Protein AF-D8FKS2-F1 (afdb_monomer_lite)

Radius of gyration: 13.26 Å; chains: 1; bounding box: 39×28×37 Å

Secondary structure (DSSP, 8-state):
--EEEEEEETTEEEEEEE-SS-EEEEEEEGGGTEEEEEETTEEEEEEEE-TT-SSS-EEEEESSGGGHHHHHHHHHHHHHHHHHHHHTT-

Structure (mmCIF, N/CA/C/O backbone):
data_AF-D8FKS2-F1
#
_entry.id   AF-D8FKS2-F1
#
loop_
_atom_site.group_PDB
_atom_site.id
_atom_site.type_symbol
_atom_site.label_atom_id
_atom_site.label_alt_id
_atom_site.label_comp_id
_atom_site.label_asym_id
_atom_site.label_entity_id
_atom_site.label_seq_id
_atom_site.pdbx_PDB_ins_code
_atom_site.Cartn_x
_atom_site.Cartn_y
_atom_site.Cartn_z
_atom_site.occupancy
_atom_site.B_iso_or_equiv
_atom_site.auth_seq_id
_atom_site.auth_comp_id
_atom_site.auth_asym_id
_atom_site.auth_atom_id
_atom_site.pdbx_PDB_model_num
ATOM 1 N N . LEU A 1 1 ? -5.475 1.545 -21.135 1.00 53.41 1 LEU A N 1
ATOM 2 C CA . LEU A 1 1 ? -4.162 2.181 -20.899 1.00 53.41 1 LEU A CA 1
ATOM 3 C C . LEU A 1 1 ? -4.055 2.339 -19.391 1.00 53.41 1 LEU A C 1
ATOM 5 O O . LEU A 1 1 ? -5.050 2.753 -18.810 1.00 53.41 1 LEU A O 1
ATOM 9 N N . ILE A 1 2 ? -2.956 1.910 -18.779 1.00 64.50 2 ILE A N 1
ATOM 10 C CA . ILE A 1 2 ? -2.705 2.118 -17.347 1.00 64.50 2 ILE A CA 1
ATOM 11 C C . ILE A 1 2 ? -1.633 3.198 -17.275 1.00 64.50 2 ILE A C 1
ATOM 13 O O . ILE A 1 2 ? -0.594 3.051 -17.921 1.00 64.50 2 ILE A O 1
ATOM 17 N N . GLU A 1 3 ? -1.903 4.283 -16.561 1.00 71.62 3 GLU A N 1
ATOM 18 C CA . GLU A 1 3 ? -0.925 5.339 -16.313 1.00 71.62 3 GLU A CA 1
ATOM 19 C C . GLU A 1 3 ? -0.452 5.232 -14.866 1.00 71.62 3 GLU A C 1
ATOM 21 O O . GLU A 1 3 ? -1.258 5.182 -13.942 1.00 71.62 3 GLU A O 1
ATOM 26 N N . ILE A 1 4 ? 0.866 5.164 -14.684 1.00 70.62 4 ILE A N 1
ATOM 27 C CA . ILE A 1 4 ? 1.511 5.150 -13.373 1.00 70.62 4 ILE A CA 1
ATOM 28 C C . ILE A 1 4 ? 2.287 6.455 -13.243 1.00 70.62 4 ILE A C 1
ATOM 30 O O . ILE A 1 4 ? 3.093 6.792 -14.114 1.00 70.62 4 ILE A O 1
ATOM 34 N N . LYS A 1 5 ? 2.051 7.191 -12.161 1.00 75.25 5 LYS A N 1
ATOM 35 C CA . LYS A 1 5 ? 2.713 8.460 -11.876 1.00 75.25 5 LYS A CA 1
ATOM 36 C C . LYS A 1 5 ? 3.281 8.452 -10.464 1.00 75.25 5 LYS A C 1
ATOM 38 O O . LYS A 1 5 ? 2.557 8.370 -9.475 1.00 75.25 5 LYS A O 1
ATOM 43 N N . GLU A 1 6 ? 4.599 8.575 -10.380 1.00 71.12 6 GLU A N 1
ATOM 44 C CA . GLU A 1 6 ? 5.316 8.692 -9.114 1.00 71.12 6 GLU A CA 1
ATOM 45 C C . GLU A 1 6 ? 5.456 10.156 -8.702 1.00 71.12 6 GLU A C 1
ATOM 47 O O . GLU A 1 6 ? 5.994 10.983 -9.442 1.00 71.12 6 GLU A O 1
ATOM 52 N N . ASN A 1 7 ? 5.020 10.475 -7.485 1.00 68.12 7 ASN A N 1
ATOM 53 C CA . ASN A 1 7 ? 5.235 11.782 -6.881 1.00 68.12 7 ASN A CA 1
ATOM 54 C C . ASN A 1 7 ? 6.269 11.659 -5.752 1.00 68.12 7 ASN A C 1
ATOM 56 O O . ASN A 1 7 ? 6.046 11.002 -4.732 1.00 68.12 7 ASN A O 1
ATOM 60 N N . PHE A 1 8 ? 7.403 12.340 -5.917 1.00 5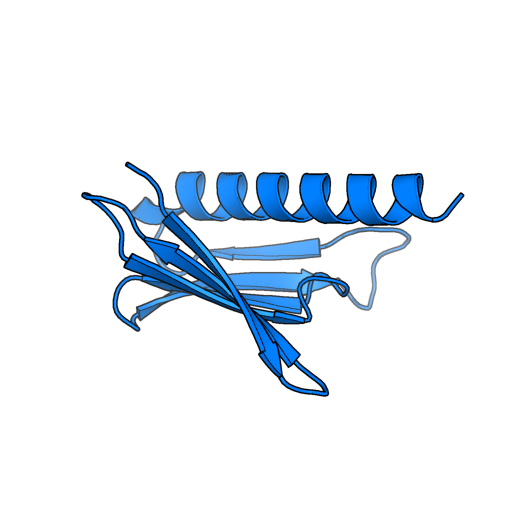5.06 8 PHE A N 1
ATOM 61 C CA . PHE A 1 8 ? 8.455 12.438 -4.908 1.00 55.06 8 PHE A CA 1
ATOM 62 C C . PHE A 1 8 ? 8.246 13.702 -4.067 1.00 55.06 8 PHE A C 1
ATOM 64 O O . PHE A 1 8 ? 8.735 14.778 -4.413 1.00 55.06 8 PHE A O 1
ATOM 71 N N . ALA A 1 9 ? 7.533 13.600 -2.943 1.00 55.69 9 ALA A N 1
ATOM 72 C CA . ALA A 1 9 ? 7.633 14.618 -1.901 1.00 55.69 9 ALA A CA 1
ATOM 73 C C . ALA A 1 9 ? 8.831 14.272 -1.004 1.00 55.69 9 ALA A C 1
ATOM 75 O O . ALA A 1 9 ? 9.052 13.105 -0.698 1.00 55.69 9 ALA A O 1
ATOM 76 N N . PHE A 1 10 ? 9.589 15.279 -0.559 1.00 46.12 10 PHE A N 1
ATOM 77 C CA . PHE A 1 10 ? 10.900 15.195 0.121 1.00 46.12 10 PHE A CA 1
ATOM 78 C C . PHE A 1 10 ? 11.016 14.206 1.314 1.00 46.12 10 PHE A C 1
ATOM 80 O O . PHE A 1 10 ? 12.119 13.978 1.795 1.00 46.12 10 PHE A O 1
ATOM 87 N N . PHE A 1 11 ? 9.909 13.619 1.786 1.00 52.56 11 PHE A N 1
ATOM 88 C CA . PHE A 1 11 ? 9.852 12.576 2.822 1.00 52.56 11 PHE A CA 1
ATOM 89 C C . PHE A 1 11 ? 8.753 11.508 2.611 1.00 52.56 11 PHE A C 1
ATOM 91 O O . PHE A 1 11 ? 8.614 10.621 3.448 1.00 52.56 11 PHE A O 1
ATOM 98 N N . LYS A 1 12 ? 7.944 11.582 1.544 1.00 54.97 12 LYS A N 1
ATOM 99 C CA . LYS A 1 12 ? 6.846 10.637 1.267 1.00 54.97 12 LYS A CA 1
ATOM 100 C C . LYS A 1 12 ? 6.759 10.396 -0.238 1.00 54.97 12 LYS A C 1
ATOM 102 O O . LYS A 1 12 ? 6.529 11.341 -0.991 1.00 54.97 12 LYS A O 1
ATOM 107 N N . LYS A 1 13 ? 6.959 9.151 -0.667 1.00 65.12 13 LYS A N 1
ATOM 108 C CA . LYS A 1 13 ? 6.804 8.740 -2.066 1.00 65.12 13 LYS A CA 1
ATOM 109 C C . LYS A 1 13 ? 5.362 8.242 -2.244 1.00 65.12 13 LYS A C 1
ATOM 111 O O . LYS A 1 13 ? 4.942 7.358 -1.510 1.00 65.12 13 LYS A O 1
ATOM 116 N N . SER A 1 14 ? 4.592 8.811 -3.167 1.00 67.69 14 SER A N 1
ATOM 117 C CA . SER A 1 14 ? 3.235 8.328 -3.479 1.00 67.69 14 SER A CA 1
ATOM 118 C C . SER A 1 14 ? 3.145 7.878 -4.932 1.00 67.69 14 SER A C 1
ATOM 120 O O . SER A 1 14 ? 3.836 8.430 -5.792 1.00 67.69 14 SER A O 1
ATOM 122 N N . LEU A 1 15 ? 2.297 6.888 -5.192 1.00 71.56 15 LEU A N 1
ATOM 123 C CA . LEU A 1 15 ? 2.112 6.282 -6.504 1.00 71.56 15 LEU A CA 1
ATOM 124 C C . LEU A 1 15 ? 0.644 6.440 -6.913 1.00 71.56 15 LEU A C 1
ATOM 126 O O . LEU A 1 15 ? -0.247 5.895 -6.270 1.00 71.56 15 LEU A O 1
ATOM 130 N N . GLU A 1 16 ? 0.396 7.205 -7.968 1.00 73.31 16 GLU A N 1
ATOM 131 C CA . GLU A 1 16 ? -0.924 7.344 -8.588 1.00 73.31 16 GLU A CA 1
ATOM 132 C C . GLU A 1 16 ? -1.013 6.339 -9.746 1.00 73.31 16 GLU A C 1
ATOM 134 O O . GLU A 1 16 ? -0.150 6.337 -10.625 1.00 73.31 16 GLU A O 1
ATOM 139 N N . ILE A 1 17 ? -2.029 5.473 -9.743 1.00 76.06 17 ILE A N 1
ATOM 140 C CA . ILE A 1 17 ? -2.280 4.472 -10.787 1.00 76.06 17 ILE A CA 1
ATOM 141 C C . ILE A 1 17 ? -3.698 4.676 -11.317 1.00 76.06 17 ILE A C 1
ATOM 143 O O . ILE A 1 17 ? -4.671 4.395 -10.624 1.00 76.06 17 ILE A O 1
ATOM 147 N N . SER A 1 18 ? -3.834 5.094 -12.571 1.00 72.62 18 SER A N 1
ATOM 148 C CA . SER A 1 18 ? -5.142 5.305 -13.195 1.00 72.62 18 SER A CA 1
ATOM 149 C C . SER A 1 18 ? -5.373 4.362 -14.378 1.00 72.62 18 SER A C 1
ATOM 151 O O . SER A 1 18 ? -4.465 4.002 -15.133 1.00 72.62 18 SER A O 1
ATOM 153 N N . SER A 1 19 ? -6.620 3.917 -14.529 1.00 73.38 19 SER A N 1
ATOM 154 C CA . SER A 1 19 ? -7.085 3.048 -15.612 1.00 73.38 19 SER A CA 1
ATOM 155 C C . SER A 1 19 ? -8.537 3.378 -15.984 1.00 73.38 19 SER A C 1
ATOM 157 O O . SER A 1 19 ? -9.167 4.229 -15.366 1.00 73.38 19 SER A O 1
ATOM 159 N N . ALA A 1 20 ? -9.088 2.710 -17.003 1.00 75.44 20 ALA A N 1
ATOM 160 C CA . ALA A 1 20 ? -10.483 2.921 -17.404 1.00 75.44 20 ALA A CA 1
ATOM 161 C C . ALA A 1 20 ? -11.497 2.488 -16.326 1.00 75.44 20 ALA A C 1
ATOM 163 O O . ALA A 1 20 ? -12.595 3.037 -16.280 1.00 75.44 20 ALA A O 1
ATOM 164 N N . ASP A 1 21 ? -11.117 1.529 -15.478 1.00 77.00 21 ASP A N 1
ATOM 165 C CA . ASP A 1 21 ? -12.011 0.880 -14.514 1.00 77.00 21 ASP A CA 1
ATOM 166 C C . ASP A 1 21 ? -11.727 1.294 -13.058 1.00 77.00 21 ASP A C 1
ATOM 168 O O . ASP A 1 21 ? -12.581 1.124 -12.189 1.00 77.00 21 ASP A O 1
ATOM 172 N N . PHE A 1 22 ? -10.545 1.859 -12.786 1.00 78.38 22 PHE A N 1
ATOM 173 C CA . PHE A 1 22 ? -10.091 2.221 -11.441 1.00 78.38 22 PHE A CA 1
ATOM 174 C C . PHE A 1 22 ? -9.260 3.504 -11.443 1.00 78.38 22 PHE A C 1
ATOM 176 O O . PHE A 1 22 ? -8.406 3.682 -12.317 1.00 78.38 22 PHE A O 1
ATOM 183 N N . ASP A 1 23 ? -9.463 4.336 -10.420 1.00 86.62 23 ASP A N 1
ATOM 184 C CA . ASP A 1 23 ? -8.639 5.509 -10.117 1.00 86.62 23 ASP A CA 1
ATOM 185 C C . ASP A 1 23 ? -7.974 5.289 -8.757 1.00 86.62 23 ASP A C 1
ATOM 187 O O . ASP A 1 23 ? -8.567 5.557 -7.705 1.00 86.62 23 ASP A O 1
ATOM 191 N N . LEU A 1 24 ? -6.789 4.675 -8.790 1.00 87.25 24 LEU A N 1
ATOM 192 C CA . LEU A 1 24 ? -6.099 4.177 -7.611 1.00 87.25 24 LEU A CA 1
ATOM 193 C C . LEU A 1 24 ? -5.022 5.151 -7.154 1.00 87.25 24 LEU A C 1
ATOM 195 O O . LEU A 1 24 ? -4.166 5.591 -7.919 1.00 87.25 24 LEU A O 1
ATOM 199 N N . ASP A 1 25 ? -5.023 5.428 -5.862 1.00 86.62 25 ASP A N 1
ATOM 200 C CA . ASP A 1 25 ? -4.053 6.309 -5.232 1.00 86.62 25 ASP A CA 1
ATOM 201 C C . ASP A 1 25 ? -3.394 5.560 -4.076 1.00 86.62 25 ASP A C 1
ATOM 203 O O . ASP A 1 25 ? -4.047 5.168 -3.106 1.00 86.62 25 ASP A O 1
ATOM 207 N N . VAL A 1 26 ? -2.094 5.308 -4.211 1.00 86.69 26 VAL A N 1
ATOM 208 C CA . VAL A 1 26 ? -1.284 4.609 -3.219 1.00 86.69 26 VAL A CA 1
ATOM 209 C C . VAL A 1 26 ? -0.462 5.639 -2.452 1.00 86.69 26 VAL A C 1
ATOM 211 O O . VAL A 1 26 ? 0.489 6.243 -2.961 1.00 86.69 26 VAL A O 1
ATOM 214 N N . LYS A 1 27 ? -0.820 5.828 -1.181 1.00 85.75 27 LYS A N 1
ATOM 215 C CA . LYS A 1 27 ? -0.220 6.830 -0.292 1.00 85.75 27 LYS A CA 1
ATOM 216 C C . LYS A 1 27 ? 0.489 6.165 0.875 1.00 85.75 27 LYS A C 1
ATOM 218 O O . LYS A 1 27 ? -0.120 5.393 1.608 1.00 85.75 27 LYS A O 1
ATOM 223 N N . GLY A 1 28 ? 1.735 6.549 1.131 1.00 81.31 28 GLY A N 1
ATOM 224 C CA . GLY A 1 28 ? 2.476 6.085 2.303 1.00 81.31 28 GLY A CA 1
ATOM 225 C C . GLY A 1 28 ? 3.972 6.033 2.058 1.00 81.31 28 GLY A C 1
ATOM 226 O O . GLY A 1 28 ? 4.492 6.779 1.235 1.00 81.31 28 GLY A O 1
ATOM 227 N N . ASP A 1 29 ? 4.653 5.173 2.800 1.00 78.25 29 ASP A N 1
ATOM 228 C CA . ASP A 1 29 ? 6.021 4.768 2.518 1.00 78.25 29 ASP A CA 1
ATOM 229 C C . ASP A 1 29 ? 6.005 3.341 1.966 1.00 78.25 29 ASP A C 1
ATOM 231 O O . ASP A 1 29 ? 6.031 2.359 2.714 1.00 78.25 29 ASP A O 1
ATOM 235 N N . TYR A 1 30 ? 5.934 3.229 0.639 1.00 73.44 30 TYR A N 1
ATOM 236 C CA . TYR A 1 30 ? 5.952 1.925 -0.011 1.00 73.44 30 TYR A CA 1
ATOM 237 C C . TYR A 1 30 ? 7.293 1.201 0.188 1.00 73.44 30 TYR A C 1
ATOM 239 O O . TYR A 1 30 ? 7.275 -0.015 0.312 1.00 73.44 30 TYR A O 1
ATOM 247 N N . LEU A 1 31 ? 8.423 1.913 0.352 1.00 70.75 31 LEU A N 1
ATOM 248 C CA . LEU A 1 31 ? 9.734 1.300 0.647 1.00 70.75 31 LEU A CA 1
ATOM 249 C C . LEU A 1 31 ? 9.734 0.531 1.970 1.00 70.75 31 LEU A C 1
ATOM 251 O O . LEU A 1 31 ? 10.424 -0.476 2.106 1.00 70.75 31 LEU A O 1
ATOM 255 N N . SER A 1 32 ? 8.962 1.007 2.945 1.00 72.62 32 SER A N 1
ATOM 256 C CA . SER A 1 32 ? 8.807 0.351 4.245 1.00 72.62 32 SER A CA 1
ATOM 257 C C . SER A 1 32 ? 7.609 -0.605 4.296 1.00 72.62 32 SER A C 1
ATOM 259 O O . SER A 1 32 ? 7.280 -1.084 5.384 1.00 72.62 32 SER A O 1
ATOM 261 N N . LEU A 1 33 ? 6.945 -0.866 3.158 1.00 78.81 33 LEU A N 1
ATOM 262 C CA . LEU A 1 33 ? 5.677 -1.602 3.074 1.00 78.81 33 LEU A CA 1
ATOM 263 C C . LEU A 1 33 ? 4.637 -1.062 4.071 1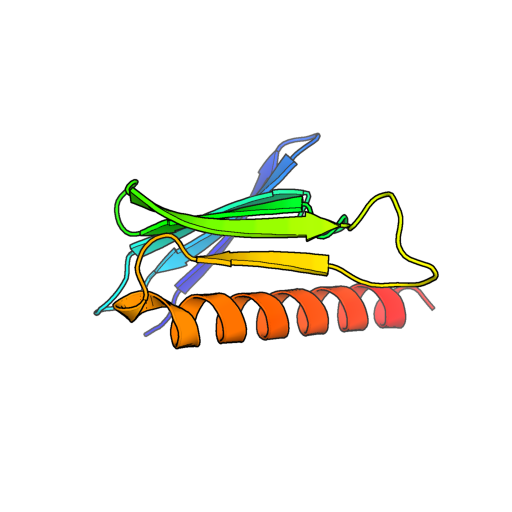.00 78.81 33 LEU A C 1
ATOM 265 O O . LEU A 1 33 ? 3.977 -1.812 4.789 1.00 78.81 33 LEU A O 1
ATOM 269 N N . ASN A 1 34 ? 4.543 0.267 4.161 1.00 84.62 34 ASN A N 1
ATOM 270 C CA . ASN A 1 34 ? 3.584 0.968 5.006 1.00 84.62 34 ASN A CA 1
ATOM 271 C C . ASN A 1 34 ? 2.789 1.963 4.155 1.00 84.62 34 ASN A C 1
ATOM 273 O O . ASN A 1 34 ? 3.144 3.140 4.038 1.00 84.62 34 ASN A O 1
ATOM 277 N N . PHE A 1 35 ? 1.737 1.478 3.498 1.00 87.38 35 PHE A N 1
ATOM 278 C CA . PHE A 1 35 ? 0.962 2.274 2.553 1.00 87.38 35 PHE A CA 1
ATOM 279 C C . PHE A 1 35 ? -0.522 1.922 2.547 1.00 87.38 35 PHE A C 1
ATOM 281 O O . PHE A 1 35 ? -0.949 0.847 2.957 1.00 87.38 35 PHE A O 1
ATOM 288 N N . LYS A 1 36 ? -1.316 2.873 2.063 1.00 91.25 36 LYS A N 1
ATOM 289 C CA . LYS A 1 36 ? -2.767 2.782 1.928 1.00 91.25 36 LYS A CA 1
ATOM 290 C C . LYS A 1 36 ? -3.149 2.898 0.465 1.00 91.25 36 LYS A C 1
ATOM 292 O O . LYS A 1 36 ? -2.549 3.693 -0.257 1.00 91.25 36 LYS A O 1
ATOM 297 N N . ILE A 1 37 ? -4.154 2.137 0.059 1.00 91.25 37 ILE A N 1
ATOM 298 C CA . ILE A 1 37 ? -4.677 2.098 -1.303 1.00 91.25 37 ILE A CA 1
ATOM 299 C C . ILE A 1 37 ? -6.080 2.693 -1.282 1.00 91.25 37 ILE A C 1
ATOM 301 O O . ILE A 1 37 ? -6.963 2.212 -0.565 1.00 91.25 37 ILE A O 1
ATOM 305 N N . PHE A 1 38 ? -6.279 3.728 -2.087 1.00 91.31 38 PHE A N 1
ATOM 306 C CA . PHE A 1 38 ? -7.563 4.384 -2.274 1.00 91.31 38 PHE A CA 1
ATOM 307 C C . PHE A 1 38 ? -8.084 4.132 -3.686 1.00 91.31 38 PHE A C 1
ATOM 309 O O . PHE A 1 38 ? -7.291 4.130 -4.618 1.00 91.31 38 PHE A O 1
ATOM 316 N N . ASN A 1 39 ? -9.397 3.974 -3.850 1.00 90.94 39 ASN A N 1
ATOM 317 C CA . ASN A 1 39 ? -10.082 4.048 -5.142 1.00 90.94 39 ASN A CA 1
ATOM 318 C C . ASN A 1 39 ? -11.080 5.206 -5.090 1.00 90.94 39 ASN A C 1
ATOM 320 O O . ASN A 1 39 ? -11.960 5.191 -4.235 1.00 90.94 39 ASN A O 1
ATOM 324 N N . ASN A 1 40 ? -10.960 6.216 -5.954 1.00 89.00 40 ASN A N 1
ATOM 325 C CA . ASN A 1 40 ? -11.824 7.410 -5.913 1.00 89.00 40 ASN A CA 1
ATOM 326 C C . ASN A 1 40 ? -11.931 8.065 -4.509 1.00 89.00 40 ASN A C 1
ATOM 328 O O . ASN A 1 40 ? -12.995 8.546 -4.122 1.00 89.00 40 ASN A O 1
ATOM 332 N N . ASN A 1 41 ? -10.830 8.095 -3.746 1.00 87.88 41 ASN A N 1
ATOM 333 C CA . ASN A 1 41 ? -10.728 8.512 -2.330 1.00 87.88 41 ASN A CA 1
ATOM 334 C C . ASN A 1 41 ? -11.300 7.554 -1.270 1.00 87.88 41 ASN A C 1
ATOM 336 O O . ASN A 1 41 ? -11.113 7.823 -0.080 1.00 87.88 41 ASN A O 1
ATOM 340 N N . ASP A 1 42 ? -11.921 6.440 -1.650 1.00 91.38 42 ASP A N 1
ATOM 341 C CA . ASP A 1 42 ? -12.357 5.420 -0.699 1.00 91.38 42 ASP A CA 1
ATOM 342 C C . ASP A 1 42 ? -11.186 4.507 -0.343 1.00 91.38 42 ASP A C 1
ATOM 344 O O . ASP A 1 42 ? -10.508 3.974 -1.219 1.00 91.38 42 ASP A O 1
ATOM 348 N N . LEU A 1 43 ? -10.926 4.332 0.952 1.00 92.81 43 LEU A N 1
ATOM 349 C CA . LEU A 1 43 ? -9.876 3.443 1.439 1.00 92.81 43 LEU A CA 1
ATOM 350 C C . LEU A 1 43 ? -10.297 1.985 1.212 1.00 92.81 43 LEU A C 1
ATOM 352 O O . LEU A 1 43 ? -11.192 1.488 1.893 1.00 92.81 43 LEU A O 1
ATOM 356 N N . ILE A 1 44 ? -9.636 1.305 0.276 1.00 94.50 44 ILE A N 1
ATOM 357 C CA . ILE A 1 44 ? -9.965 -0.080 -0.097 1.00 94.50 44 ILE A CA 1
ATOM 358 C C . ILE A 1 44 ? -8.982 -1.100 0.478 1.00 94.50 44 ILE A C 1
ATOM 360 O O . ILE A 1 44 ? -9.355 -2.258 0.681 1.00 94.50 44 ILE A O 1
ATOM 364 N N . GLY A 1 45 ? -7.759 -0.679 0.816 1.00 93.62 45 GLY A N 1
ATOM 365 C CA . GLY A 1 45 ? -6.798 -1.554 1.473 1.00 93.62 45 GLY A CA 1
ATOM 366 C C . GLY A 1 45 ? -5.632 -0.842 2.149 1.00 93.62 45 GLY A C 1
ATOM 367 O O . GLY A 1 45 ? -5.327 0.314 1.858 1.00 93.62 45 GLY A O 1
ATOM 368 N N . GLU A 1 46 ? -4.982 -1.555 3.060 1.00 93.00 46 GLU A N 1
ATOM 369 C CA . GLU A 1 46 ? -3.807 -1.112 3.811 1.00 93.00 46 GLU A CA 1
ATOM 370 C C . GLU A 1 46 ? -2.766 -2.227 3.861 1.00 93.00 46 GLU A C 1
ATOM 372 O O . GLU A 1 46 ? -3.107 -3.402 4.008 1.00 93.00 46 GLU A O 1
ATOM 377 N N . VAL A 1 47 ? -1.499 -1.840 3.744 1.00 89.44 47 VAL A N 1
ATOM 378 C CA . VAL A 1 47 ? -0.340 -2.716 3.892 1.00 89.44 47 VAL A CA 1
ATOM 379 C C . VAL A 1 47 ? 0.539 -2.142 4.983 1.00 89.44 47 VAL A C 1
ATOM 381 O O . VAL A 1 47 ? 0.956 -0.985 4.895 1.00 89.44 47 VAL A O 1
ATOM 384 N N . GLU A 1 48 ? 0.818 -2.943 6.007 1.00 88.06 48 GLU A N 1
ATOM 385 C CA . GLU A 1 48 ? 1.681 -2.551 7.115 1.00 88.06 48 GLU A CA 1
ATOM 386 C C . GLU A 1 48 ? 2.668 -3.668 7.465 1.00 88.06 48 GLU A C 1
ATOM 388 O O . GLU A 1 48 ? 2.308 -4.842 7.570 1.00 88.06 48 GLU A O 1
ATOM 393 N N . LYS A 1 49 ? 3.938 -3.313 7.690 1.00 77.69 49 LYS A N 1
ATOM 394 C CA . LYS A 1 49 ? 4.936 -4.253 8.210 1.00 77.69 49 LYS A CA 1
ATOM 395 C C . LYS A 1 49 ? 4.503 -4.766 9.583 1.00 77.69 49 LYS A C 1
ATOM 397 O O . LYS A 1 49 ? 4.192 -3.964 10.459 1.00 77.69 49 LYS A O 1
ATOM 402 N N . ALA A 1 50 ? 4.529 -6.078 9.805 1.00 75.56 50 ALA A N 1
ATOM 403 C CA . ALA A 1 50 ? 4.181 -6.643 11.103 1.00 75.56 50 ALA A CA 1
ATOM 404 C C . ALA A 1 50 ? 5.328 -6.409 12.108 1.00 75.56 50 ALA A C 1
ATOM 406 O O . ALA A 1 50 ? 6.436 -6.918 11.959 1.00 75.56 50 ALA A O 1
ATOM 407 N N . TRP A 1 51 ? 5.073 -5.641 13.172 1.00 57.47 51 TRP A N 1
ATOM 408 C CA . TRP A 1 51 ? 6.108 -5.214 14.134 1.00 57.47 51 TRP A CA 1
ATOM 409 C C . TRP A 1 51 ? 6.593 -6.355 15.054 1.00 57.47 51 TRP A C 1
ATOM 411 O O . TRP A 1 51 ? 7.580 -6.199 15.770 1.00 57.47 51 TRP A O 1
ATOM 421 N N . LEU A 1 52 ? 5.904 -7.502 15.046 1.00 58.72 52 LEU A N 1
ATOM 422 C CA . LEU A 1 52 ? 6.140 -8.658 15.925 1.00 58.72 52 LEU A CA 1
ATOM 423 C C . LEU A 1 52 ? 6.533 -9.947 15.178 1.00 58.72 52 LEU A C 1
ATOM 425 O O . LEU A 1 52 ? 6.695 -10.989 15.815 1.00 58.72 52 LEU A O 1
ATOM 429 N N . SER A 1 53 ? 6.700 -9.912 13.854 1.00 54.34 53 SER A N 1
ATOM 430 C CA . SER A 1 53 ? 7.060 -11.097 13.067 1.00 54.34 53 SER A CA 1
ATOM 431 C C . SER A 1 53 ? 8.570 -11.260 12.913 1.00 54.34 53 SER A C 1
ATOM 433 O O . SER A 1 53 ? 9.297 -10.302 12.654 1.00 54.34 53 SER A O 1
ATOM 435 N N . TRP A 1 54 ? 9.051 -12.497 13.013 1.00 51.84 54 TRP A N 1
ATOM 436 C CA . TRP A 1 54 ? 10.417 -12.851 12.637 1.00 51.84 54 TRP A CA 1
ATOM 437 C C . TRP A 1 54 ? 10.503 -12.923 11.101 1.00 51.84 54 TRP A C 1
ATOM 439 O O . TRP A 1 54 ? 10.125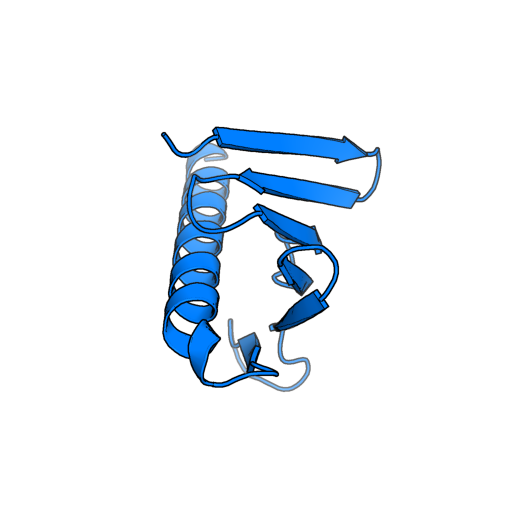 -13.938 10.524 1.00 51.84 54 TRP A O 1
ATOM 449 N N . GLY A 1 55 ? 10.967 -11.852 10.444 1.00 65.44 55 GLY A N 1
ATOM 450 C CA . GLY A 1 55 ? 11.206 -11.798 8.990 1.00 65.44 55 GLY A CA 1
ATOM 451 C C . GLY A 1 55 ? 10.466 -10.665 8.264 1.00 65.44 55 GLY A C 1
ATOM 452 O O . GLY A 1 55 ? 10.018 -9.709 8.896 1.00 65.44 55 GLY A O 1
ATOM 453 N N . ASP A 1 56 ? 10.325 -10.791 6.941 1.00 68.62 56 ASP A N 1
ATOM 454 C CA . ASP A 1 56 ? 9.595 -9.858 6.066 1.00 68.62 56 ASP A CA 1
ATOM 455 C C . ASP A 1 56 ? 8.113 -10.238 5.970 1.00 68.62 56 ASP A C 1
ATOM 457 O O . ASP A 1 56 ? 7.607 -10.618 4.921 1.00 68.62 56 ASP A O 1
ATOM 461 N N . THR A 1 57 ? 7.408 -10.214 7.104 1.00 76.19 57 THR A N 1
ATOM 462 C CA . THR A 1 57 ? 5.950 -10.398 7.105 1.00 76.19 57 THR A CA 1
ATOM 463 C C . THR A 1 57 ? 5.254 -9.045 7.087 1.00 76.19 57 THR A C 1
ATOM 465 O O . THR A 1 57 ? 5.594 -8.126 7.837 1.00 76.19 57 THR A O 1
ATOM 468 N N . PHE A 1 58 ? 4.243 -8.950 6.241 1.00 78.88 58 PHE A N 1
ATOM 469 C CA . PHE A 1 58 ? 3.380 -7.791 6.084 1.00 78.88 58 PHE A CA 1
ATOM 470 C C . PHE A 1 58 ? 1.932 -8.219 6.300 1.00 78.88 58 PHE A C 1
ATOM 472 O O . PHE A 1 58 ? 1.531 -9.332 5.950 1.00 78.88 58 PHE A O 1
ATOM 479 N N . GLU A 1 59 ? 1.163 -7.332 6.912 1.00 87.06 59 GLU A N 1
ATOM 480 C CA . GLU A 1 59 ? -0.267 -7.483 7.104 1.00 87.06 59 GLU A CA 1
ATOM 481 C C . GLU A 1 59 ? -0.998 -6.694 6.023 1.00 87.06 59 GLU A C 1
ATOM 483 O O . GLU A 1 59 ? -0.656 -5.548 5.729 1.00 87.06 59 GLU A O 1
ATOM 488 N N . LEU A 1 60 ? -1.989 -7.341 5.416 1.00 89.69 60 LEU A N 1
ATOM 489 C CA . LEU A 1 60 ? -2.810 -6.778 4.358 1.00 89.69 60 LEU A CA 1
ATOM 490 C C . LEU A 1 60 ? -4.250 -6.700 4.858 1.00 89.69 60 LEU A C 1
ATOM 492 O O . LEU A 1 60 ? -4.889 -7.729 5.086 1.00 89.69 60 LEU A O 1
ATOM 496 N N . THR A 1 61 ? -4.765 -5.485 4.999 1.00 93.19 61 THR A N 1
ATOM 497 C CA . THR A 1 61 ? -6.175 -5.242 5.310 1.00 93.19 61 THR A CA 1
ATOM 498 C C . THR A 1 61 ? -6.907 -4.879 4.029 1.00 93.19 61 THR A C 1
ATOM 500 O O . THR A 1 61 ? -6.467 -4.007 3.287 1.00 93.19 61 THR A O 1
ATOM 503 N N . VAL A 1 62 ? -8.037 -5.537 3.773 1.00 94.00 62 VAL A N 1
ATOM 504 C CA . VAL A 1 62 ? -8.941 -5.229 2.658 1.00 94.00 62 VAL A CA 1
ATOM 505 C C . VAL A 1 62 ? -10.290 -4.850 3.255 1.00 94.00 62 VAL A C 1
ATOM 507 O O . VAL A 1 62 ? -10.876 -5.643 3.990 1.00 94.00 62 VAL A O 1
ATOM 510 N N . TYR A 1 63 ? -10.772 -3.642 2.963 1.00 92.56 63 TYR A N 1
ATOM 511 C CA . TYR A 1 63 ? -12.011 -3.124 3.563 1.00 92.56 63 TYR A CA 1
ATOM 512 C C . TYR A 1 63 ? -13.273 -3.571 2.832 1.00 92.56 63 TYR A C 1
ATOM 514 O O . TYR A 1 63 ? -14.342 -3.642 3.436 1.00 92.56 63 TYR A O 1
ATOM 522 N N . ASP A 1 64 ? -13.144 -3.901 1.551 1.00 89.56 64 ASP A N 1
ATOM 523 C CA . ASP A 1 64 ? -14.218 -4.440 0.730 1.00 89.56 64 ASP A CA 1
ATOM 524 C C . ASP A 1 64 ? -13.677 -5.623 -0.079 1.00 89.56 64 ASP A C 1
ATOM 526 O O . ASP A 1 64 ? -12.729 -5.504 -0.858 1.00 89.56 64 ASP A O 1
ATOM 530 N N . GLU A 1 65 ? -14.282 -6.790 0.144 1.00 89.75 65 GLU A N 1
ATOM 531 C CA . GLU A 1 65 ? -13.859 -8.069 -0.422 1.00 89.75 65 GLU A CA 1
ATOM 532 C C . GLU A 1 65 ? -13.863 -8.076 -1.959 1.00 89.75 65 GLU A C 1
ATOM 534 O O . GLU A 1 65 ? -13.078 -8.807 -2.561 1.00 89.75 65 GLU A O 1
ATOM 539 N N . SER A 1 66 ? -14.656 -7.213 -2.604 1.00 90.25 66 SER A N 1
ATOM 540 C CA . SER A 1 66 ? -14.647 -7.057 -4.065 1.00 90.25 66 SER A CA 1
ATOM 541 C C . SER A 1 66 ? -13.309 -6.544 -4.614 1.00 90.25 66 SER A C 1
ATOM 543 O O . SER A 1 66 ? -12.983 -6.809 -5.770 1.00 90.25 66 SER A O 1
ATOM 545 N N . TYR A 1 67 ? -12.497 -5.883 -3.782 1.00 89.69 67 TYR A N 1
ATOM 546 C CA . TYR A 1 67 ? -11.166 -5.387 -4.143 1.00 89.69 67 TYR A CA 1
ATOM 547 C C . TYR A 1 67 ? -10.029 -6.298 -3.679 1.00 89.69 67 TYR A C 1
ATOM 549 O O . TYR A 1 67 ? -8.863 -5.950 -3.866 1.00 89.69 67 TYR A O 1
ATOM 557 N N . ARG A 1 68 ? -10.326 -7.462 -3.088 1.00 91.19 68 ARG A N 1
ATOM 558 C CA . ARG A 1 68 ? -9.309 -8.369 -2.535 1.00 91.19 68 ARG A CA 1
ATOM 559 C C . ARG A 1 68 ? -8.213 -8.700 -3.546 1.00 91.19 68 ARG A C 1
ATOM 561 O O . ARG A 1 68 ? -7.035 -8.529 -3.241 1.00 91.19 68 ARG A O 1
ATOM 568 N N . ASP A 1 69 ? -8.598 -9.136 -4.741 1.00 90.69 69 ASP A N 1
ATOM 569 C CA . ASP A 1 69 ? -7.645 -9.546 -5.776 1.00 90.69 69 ASP A CA 1
ATOM 570 C C . ASP A 1 69 ? -6.811 -8.360 -6.280 1.00 90.69 69 ASP A C 1
ATOM 572 O O . ASP A 1 69 ? -5.608 -8.496 -6.501 1.00 90.69 69 ASP A O 1
ATOM 576 N N . LEU A 1 70 ? -7.428 -7.178 -6.391 1.00 88.50 70 LEU A N 1
ATOM 577 C CA . LEU A 1 70 ? -6.755 -5.943 -6.795 1.00 88.50 70 LEU A CA 1
ATOM 578 C C . LEU A 1 70 ? -5.701 -5.517 -5.768 1.00 88.50 70 LEU A C 1
ATOM 580 O O . LEU A 1 70 ? -4.561 -5.238 -6.132 1.00 88.50 70 LEU A O 1
ATOM 584 N N . VAL A 1 71 ? -6.078 -5.482 -4.489 1.00 88.81 71 VAL A N 1
ATOM 585 C CA . VAL A 1 71 ? -5.191 -5.079 -3.393 1.00 88.81 71 VAL A CA 1
ATOM 586 C C . VAL A 1 71 ? -4.012 -6.049 -3.270 1.00 88.81 71 VAL A C 1
ATOM 588 O O . VAL A 1 71 ? -2.875 -5.608 -3.135 1.00 88.81 71 VAL A O 1
ATOM 591 N N . VAL A 1 72 ? -4.245 -7.361 -3.395 1.00 89.25 72 VAL A N 1
ATOM 592 C CA . VAL A 1 72 ? -3.163 -8.361 -3.397 1.00 89.25 72 VAL A CA 1
ATOM 593 C C . VAL A 1 72 ? -2.228 -8.176 -4.596 1.00 89.25 72 VAL A C 1
ATOM 595 O O . VAL A 1 72 ? -1.011 -8.170 -4.419 1.00 89.25 72 VAL A O 1
ATOM 598 N N . ALA A 1 73 ? -2.770 -8.000 -5.805 1.00 88.62 73 ALA A N 1
ATOM 599 C CA . ALA A 1 73 ? -1.964 -7.810 -7.010 1.00 88.62 73 ALA A CA 1
ATOM 600 C C . ALA A 1 73 ? -1.106 -6.537 -6.941 1.00 88.62 73 ALA A C 1
ATOM 602 O O . ALA A 1 73 ? 0.065 -6.571 -7.317 1.00 88.62 73 ALA A O 1
ATOM 603 N N . LEU A 1 74 ? -1.662 -5.437 -6.421 1.00 85.50 74 LEU A N 1
ATOM 604 C CA . LEU A 1 74 ? -0.921 -4.196 -6.191 1.00 85.50 74 LEU A CA 1
ATOM 605 C C . LEU A 1 74 ? 0.230 -4.393 -5.213 1.00 85.50 74 LEU A C 1
ATOM 6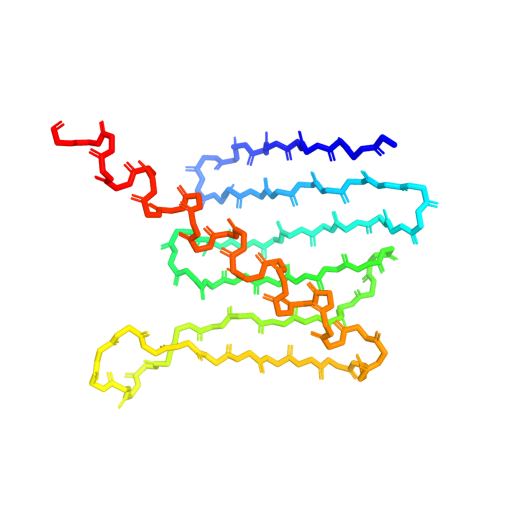07 O O . LEU A 1 74 ? 1.334 -3.938 -5.487 1.00 85.50 74 LEU A O 1
ATOM 611 N N . THR A 1 75 ? -0.006 -5.087 -4.101 1.00 83.06 75 THR A N 1
ATOM 612 C CA . THR A 1 75 ? 1.047 -5.370 -3.121 1.00 83.06 75 THR A CA 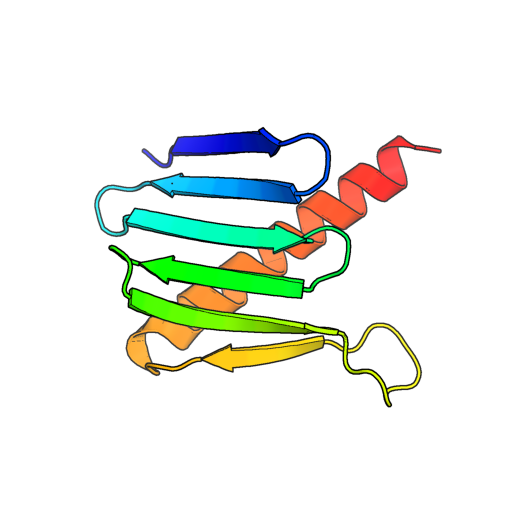1
ATOM 613 C C . THR A 1 75 ? 2.191 -6.163 -3.742 1.00 83.06 75 THR A C 1
ATOM 615 O O . THR A 1 75 ? 3.343 -5.812 -3.524 1.00 83.06 75 THR A O 1
ATOM 618 N N . ILE A 1 76 ? 1.889 -7.171 -4.567 1.00 84.69 76 ILE A N 1
ATOM 619 C CA . ILE A 1 76 ? 2.914 -7.949 -5.282 1.00 84.69 76 ILE A CA 1
ATOM 620 C C . ILE A 1 76 ? 3.672 -7.072 -6.287 1.00 84.69 76 ILE A C 1
ATOM 622 O O . ILE A 1 76 ? 4.891 -7.154 -6.369 1.00 84.69 76 ILE A O 1
ATOM 626 N N . ALA A 1 77 ? 2.973 -6.219 -7.042 1.00 83.56 77 ALA A N 1
ATOM 627 C CA . ALA A 1 77 ? 3.615 -5.318 -7.999 1.00 83.56 77 ALA A CA 1
ATOM 628 C C . ALA A 1 77 ? 4.538 -4.302 -7.306 1.00 83.56 77 ALA A C 1
ATOM 630 O O . ALA A 1 77 ? 5.621 -4.014 -7.805 1.00 83.56 77 ALA A O 1
ATOM 631 N N . VAL A 1 78 ? 4.124 -3.774 -6.151 1.00 79.31 78 VAL A N 1
ATOM 632 C CA . VAL A 1 78 ? 4.949 -2.877 -5.331 1.00 79.31 78 VAL A CA 1
ATOM 633 C C . VAL A 1 78 ? 6.166 -3.616 -4.772 1.00 79.31 78 VAL A C 1
ATOM 635 O O . VAL A 1 78 ? 7.262 -3.068 -4.831 1.00 79.31 78 VAL A O 1
ATOM 638 N N . ASP A 1 79 ? 5.996 -4.843 -4.274 1.00 79.06 79 ASP A N 1
ATOM 639 C CA . ASP A 1 79 ? 7.093 -5.682 -3.775 1.00 79.06 79 ASP A CA 1
ATOM 640 C C . ASP A 1 79 ? 8.150 -5.932 -4.863 1.00 79.06 79 ASP A C 1
ATOM 642 O O . ASP A 1 79 ? 9.328 -5.675 -4.638 1.00 79.06 79 ASP A O 1
ATOM 646 N N . ASP A 1 80 ? 7.733 -6.296 -6.079 1.00 80.69 80 ASP A N 1
ATOM 647 C CA . ASP A 1 80 ? 8.639 -6.528 -7.216 1.00 80.69 80 ASP A CA 1
ATOM 648 C C . ASP A 1 80 ? 9.428 -5.261 -7.606 1.00 80.69 80 ASP A C 1
ATOM 650 O O . ASP A 1 80 ? 10.641 -5.315 -7.812 1.00 80.69 80 ASP A O 1
ATOM 654 N N . ILE A 1 81 ? 8.774 -4.089 -7.615 1.00 77.00 81 ILE A N 1
ATOM 655 C CA . ILE A 1 81 ? 9.433 -2.792 -7.868 1.00 77.00 81 ILE A CA 1
ATOM 656 C C . ILE A 1 81 ? 10.508 -2.503 -6.808 1.00 77.00 81 ILE A C 1
ATOM 658 O O . ILE A 1 81 ? 11.594 -2.019 -7.136 1.00 77.00 81 ILE A O 1
ATOM 662 N N . LEU A 1 82 ? 10.222 -2.792 -5.537 1.00 74.12 82 LEU A N 1
ATOM 663 C CA . LEU A 1 82 ? 11.168 -2.600 -4.436 1.00 74.12 82 LEU A CA 1
ATOM 664 C C . LEU A 1 82 ? 12.360 -3.543 -4.529 1.00 74.12 82 LEU A C 1
ATOM 666 O O . LEU A 1 82 ? 13.499 -3.136 -4.284 1.00 74.12 82 LEU A O 1
ATOM 670 N N . ASP A 1 83 ? 12.094 -4.790 -4.893 1.00 74.44 83 ASP A N 1
ATOM 671 C CA . ASP A 1 83 ? 13.096 -5.833 -5.043 1.00 74.44 83 ASP A CA 1
ATOM 672 C C . ASP A 1 83 ? 14.060 -5.512 -6.198 1.00 74.44 83 ASP A C 1
ATOM 674 O O . ASP A 1 83 ? 15.279 -5.689 -6.080 1.00 74.44 83 ASP A O 1
ATOM 678 N N . ASP A 1 84 ? 13.540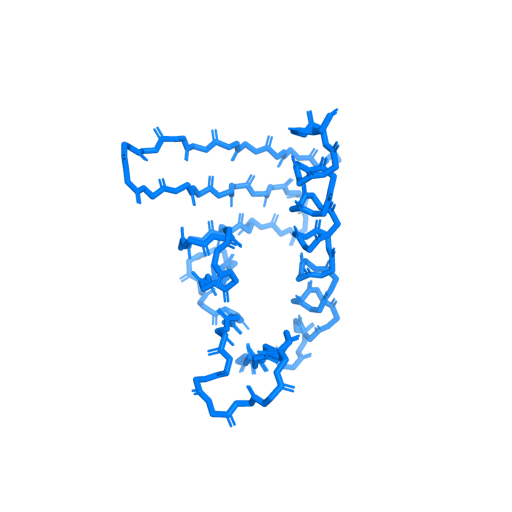 -4.961 -7.295 1.00 72.81 84 ASP A N 1
ATOM 679 C CA . ASP A 1 84 ? 14.335 -4.466 -8.421 1.00 72.81 84 ASP A CA 1
ATOM 680 C C . ASP A 1 84 ? 15.122 -3.187 -8.082 1.00 72.81 84 ASP A C 1
ATOM 682 O O . ASP A 1 84 ? 16.298 -3.071 -8.460 1.00 72.81 84 ASP A O 1
ATOM 686 N N . GLU A 1 85 ? 14.548 -2.247 -7.314 1.00 66.56 85 GLU A N 1
ATOM 687 C CA . GLU A 1 85 ? 15.290 -1.092 -6.780 1.00 66.56 85 GLU A CA 1
ATOM 688 C C . GLU A 1 85 ? 16.443 -1.543 -5.862 1.00 66.56 85 GLU A C 1
ATOM 690 O O . GLU A 1 85 ? 17.538 -0.969 -5.908 1.00 66.56 85 GLU A O 1
ATOM 695 N N . ALA A 1 86 ? 16.236 -2.580 -5.043 1.00 63.66 86 ALA A N 1
ATOM 696 C CA . ALA A 1 86 ? 17.259 -3.131 -4.156 1.00 63.66 86 ALA A CA 1
ATOM 697 C C . ALA A 1 86 ? 18.392 -3.823 -4.934 1.00 63.66 86 ALA A C 1
ATOM 699 O O . ALA A 1 86 ? 19.567 -3.632 -4.605 1.00 63.66 86 ALA A O 1
ATOM 700 N N . LYS A 1 87 ? 18.064 -4.574 -5.995 1.00 60.72 87 LYS A N 1
ATOM 701 C CA . LYS A 1 87 ? 19.046 -5.237 -6.875 1.00 60.72 87 LYS A CA 1
ATOM 702 C C . LYS A 1 87 ? 19.860 -4.240 -7.699 1.00 60.72 87 LYS A C 1
ATOM 704 O O . LYS A 1 87 ? 21.054 -4.445 -7.888 1.00 60.72 87 LYS A O 1
ATOM 709 N N . SER A 1 88 ? 19.249 -3.139 -8.133 1.00 59.41 88 SER A N 1
ATOM 710 C CA . SER A 1 88 ? 19.906 -2.103 -8.948 1.00 59.41 88 SER A CA 1
ATOM 711 C C . SER A 1 88 ? 20.902 -1.228 -8.170 1.00 59.41 88 SER A C 1
ATOM 713 O O . SER A 1 88 ? 21.628 -0.435 -8.769 1.00 59.41 88 SER A O 1
ATOM 715 N N . ARG A 1 89 ? 20.948 -1.343 -6.834 1.00 52.59 89 ARG A N 1
ATOM 716 C CA . ARG A 1 89 ? 21.903 -0.633 -5.962 1.00 52.59 89 ARG A CA 1
ATOM 717 C C . ARG A 1 89 ? 23.173 -1.440 -5.654 1.00 52.59 89 ARG A C 1
ATOM 719 O O . ARG A 1 89 ? 23.985 -0.957 -4.863 1.00 52.59 89 ARG A O 1
ATOM 726 N N . HIS A 1 90 ? 23.344 -2.619 -6.261 1.00 41.72 90 HIS A N 1
ATOM 727 C CA . HIS A 1 90 ? 24.552 -3.446 -6.164 1.00 41.72 90 HIS A CA 1
ATOM 728 C C . HIS A 1 90 ? 25.434 -3.359 -7.412 1.00 41.72 90 HIS A C 1
ATOM 730 O O . HIS A 1 90 ? 24.885 -3.354 -8.535 1.00 41.72 90 HIS A O 1
#

pLDDT: mean 77.23, std 13.01, range [41.72, 94.5]

Foldseek 3Di:
DWDWDWDDDPPWIKIFIDDPVWGWTWTDHLLQQFIFIDTVNHTQKTWHQDPPDDDRDIDIDGPDPVCVVVSVVVNVVSVVVSVVVVVVVD

Sequence (90 aa):
LIEIKENFAFFKKSLEISSADFDLDVKGDYLSLNFKIFNNNDLIGEVEKAWLSWGDTFELTVYDESYRDLVVALTIAVDDILDDEAKSRH